Protein AF-A0A6L4B8S3-F1 (afdb_monomer)

Sequence (114 aa):
MDTPFNANAYLNDEELAAYLGCDNVLALRYKREDGALPAPDTVFEGRAYWSPDTAREQYALMRLFVTHAFGHPPMDPSDAPDPLRHSGVTLIRWNEGRQDPPAYDPSDRFRGWV

Solvent-accessible surface area (backbone atoms only — not comparable to full-atom values): 6902 Å² total; per-residue (Å²): 133,87,74,77,89,60,69,86,71,39,32,40,59,61,35,45,13,43,67,65,68,37,96,37,50,67,58,44,49,52,35,38,76,73,62,77,37,79,78,61,78,44,72,57,96,91,38,51,27,31,43,55,65,60,50,20,45,52,43,19,54,58,45,34,62,54,22,64,76,70,76,46,77,76,57,56,41,87,76,40,74,61,55,85,72,31,70,57,25,45,53,51,32,40,78,71,68,75,41,80,73,77,82,83,60,81,70,71,79,61,78,86,76,129

pLDDT: mean 81.64, std 14.91, range [38.06, 95.94]

Radius of gyration: 16.42 Å; Cα contacts (8 Å, |Δi|>4): 123; chains: 1; bounding box: 37×40×50 Å

Mean predicted aligned error: 8.64 Å

Structure (mmCIF, N/CA/C/O backbone):
data_AF-A0A6L4B8S3-F1
#
_entry.id   AF-A0A6L4B8S3-F1
#
loop_
_atom_site.group_PDB
_atom_site.id
_atom_site.type_symbol
_atom_site.label_atom_id
_atom_site.label_alt_id
_atom_site.label_comp_id
_atom_site.label_asym_id
_atom_site.label_entity_id
_atom_site.label_seq_id
_atom_site.pdbx_PDB_ins_code
_atom_site.Cartn_x
_atom_site.Cartn_y
_atom_site.Cartn_z
_atom_site.occupancy
_atom_site.B_iso_or_equiv
_atom_site.auth_seq_id
_atom_site.auth_comp_id
_atom_site.auth_asym_id
_atom_site.auth_atom_id
_atom_site.pdbx_PDB_model_num
ATOM 1 N N . MET A 1 1 ? -0.816 13.820 25.137 1.00 43.75 1 MET A N 1
ATOM 2 C CA . MET A 1 1 ? -2.140 13.636 24.511 1.00 43.75 1 MET A CA 1
ATOM 3 C C . MET A 1 1 ? -1.973 12.510 23.516 1.00 43.75 1 MET A C 1
ATOM 5 O O . MET A 1 1 ? -1.200 12.694 22.587 1.00 43.75 1 MET A O 1
ATOM 9 N N . ASP A 1 2 ? -2.597 11.358 23.755 1.00 66.25 2 ASP A N 1
ATOM 10 C CA . ASP A 1 2 ? -2.663 10.284 22.759 1.00 66.25 2 ASP A CA 1
ATOM 11 C C . ASP A 1 2 ? -3.720 10.668 21.729 1.00 66.25 2 ASP A C 1
ATOM 13 O O . ASP A 1 2 ? -4.913 10.709 22.035 1.00 66.25 2 ASP A O 1
ATOM 17 N N . THR A 1 3 ? -3.282 11.025 20.527 1.00 64.44 3 THR A N 1
ATOM 18 C CA . THR A 1 3 ? -4.201 11.196 19.404 1.00 64.44 3 THR A CA 1
ATOM 19 C C . THR A 1 3 ? -4.678 9.804 18.991 1.00 64.44 3 THR A C 1
ATOM 21 O O . THR A 1 3 ? -3.834 8.942 18.738 1.00 64.44 3 THR A O 1
ATOM 24 N N . PRO A 1 4 ? -5.997 9.546 18.923 1.00 82.50 4 PRO A N 1
ATOM 25 C CA . PRO A 1 4 ? -6.496 8.248 18.491 1.00 82.50 4 PRO A CA 1
ATOM 26 C C . PRO A 1 4 ? -6.025 7.946 17.066 1.00 82.50 4 PRO A C 1
ATOM 28 O O . PRO A 1 4 ? -5.912 8.847 16.230 1.00 82.50 4 PRO A O 1
ATOM 31 N N . PHE A 1 5 ? -5.754 6.669 16.791 1.00 85.88 5 PHE A N 1
ATOM 32 C CA . PHE A 1 5 ? -5.374 6.221 15.456 1.00 85.88 5 PHE A CA 1
ATOM 33 C C . PHE A 1 5 ? -6.454 6.606 14.436 1.00 85.88 5 PHE A C 1
ATOM 35 O O . PHE A 1 5 ? -7.631 6.293 14.610 1.00 85.88 5 PHE A O 1
ATOM 42 N N . ASN A 1 6 ? -6.047 7.282 13.362 1.00 87.31 6 ASN A N 1
ATOM 43 C CA . ASN A 1 6 ? -6.933 7.671 12.272 1.00 87.31 6 ASN A CA 1
ATOM 44 C C . ASN A 1 6 ? -6.703 6.756 11.067 1.00 87.31 6 ASN A C 1
ATOM 46 O O . ASN A 1 6 ? -5.820 7.019 10.250 1.00 87.31 6 ASN A O 1
ATOM 50 N N . ALA A 1 7 ? -7.536 5.724 10.917 1.00 87.62 7 ALA A N 1
ATOM 51 C CA . ALA A 1 7 ? -7.447 4.780 9.802 1.00 87.62 7 ALA A CA 1
ATOM 52 C C . ALA A 1 7 ? -7.504 5.459 8.419 1.00 87.62 7 ALA A C 1
ATOM 54 O O . ALA A 1 7 ? -6.931 4.950 7.462 1.00 87.62 7 ALA A O 1
ATOM 55 N N . ASN A 1 8 ? -8.149 6.625 8.284 1.00 88.50 8 ASN A N 1
ATOM 56 C CA . ASN A 1 8 ? -8.265 7.336 7.003 1.00 88.50 8 ASN A CA 1
ATOM 57 C C . ASN A 1 8 ? -6.961 8.008 6.548 1.00 88.50 8 ASN A C 1
ATOM 59 O O . ASN A 1 8 ? -6.838 8.363 5.373 1.00 88.50 8 ASN A O 1
ATOM 63 N N . ALA A 1 9 ? -5.984 8.151 7.446 1.00 90.38 9 ALA A N 1
ATOM 64 C CA . ALA A 1 9 ? -4.641 8.615 7.109 1.00 90.38 9 ALA A CA 1
ATOM 65 C C . ALA A 1 9 ? -3.732 7.491 6.569 1.00 90.38 9 ALA A C 1
ATOM 67 O O . ALA A 1 9 ? -2.628 7.778 6.117 1.00 90.38 9 ALA A O 1
ATOM 68 N N . TYR A 1 10 ? -4.196 6.237 6.590 1.00 94.19 10 TYR A N 1
ATOM 69 C CA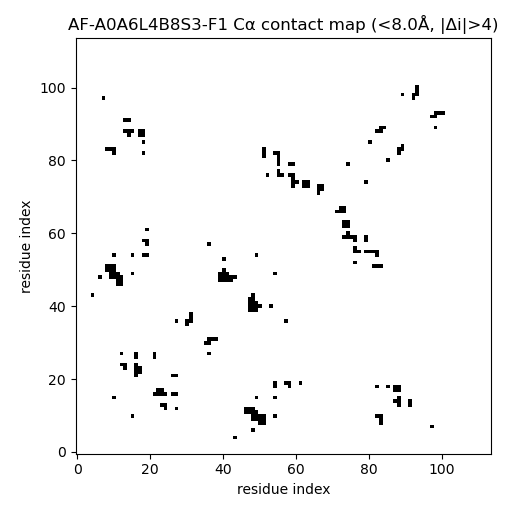 . TYR A 1 10 ? -3.436 5.048 6.199 1.00 94.19 10 TYR A CA 1
ATOM 70 C C . TYR A 1 10 ? -4.185 4.227 5.145 1.00 94.19 10 TYR A C 1
ATOM 72 O O . TYR A 1 10 ? -5.375 4.435 4.917 1.00 94.19 10 TYR A O 1
ATOM 80 N N . LEU A 1 11 ? -3.482 3.291 4.514 1.00 95.31 11 LEU A N 1
ATOM 81 C CA . LEU A 1 11 ? -4.014 2.350 3.537 1.00 95.31 11 LEU A CA 1
ATOM 82 C C . LEU A 1 11 ? -4.126 0.965 4.168 1.00 95.31 11 LEU A C 1
ATOM 84 O O . LEU A 1 11 ? -3.134 0.456 4.682 1.00 95.31 11 LEU A O 1
ATOM 88 N N . ASN A 1 12 ? -5.303 0.351 4.122 1.00 94.94 12 ASN A N 1
ATOM 89 C CA . ASN A 1 12 ? -5.488 -1.062 4.447 1.00 94.94 12 ASN A CA 1
ATOM 90 C C . ASN A 1 12 ? -5.024 -1.977 3.289 1.00 94.94 12 ASN A C 1
ATOM 92 O O . ASN A 1 12 ? -4.606 -1.495 2.235 1.00 94.94 12 ASN A O 1
ATOM 96 N N . ASP A 1 13 ? -5.104 -3.299 3.472 1.00 94.44 13 ASP A N 1
ATOM 97 C CA . ASP A 1 13 ? -4.701 -4.291 2.458 1.00 94.44 13 ASP A CA 1
ATOM 98 C C . ASP A 1 13 ? -5.370 -4.072 1.082 1.00 94.44 13 ASP A C 1
ATOM 100 O O . ASP A 1 13 ? -4.720 -4.191 0.044 1.00 94.44 13 ASP A O 1
ATOM 104 N N . GLU A 1 14 ? -6.670 -3.765 1.055 1.00 93.94 14 GLU A N 1
ATOM 105 C CA . GLU A 1 14 ? -7.430 -3.565 -0.187 1.00 93.94 14 GLU A CA 1
ATOM 106 C C . GLU A 1 14 ? -7.037 -2.255 -0.872 1.00 93.94 14 GLU A C 1
ATOM 108 O O . GLU A 1 14 ? -6.793 -2.225 -2.080 1.00 93.94 14 GLU A O 1
ATOM 113 N 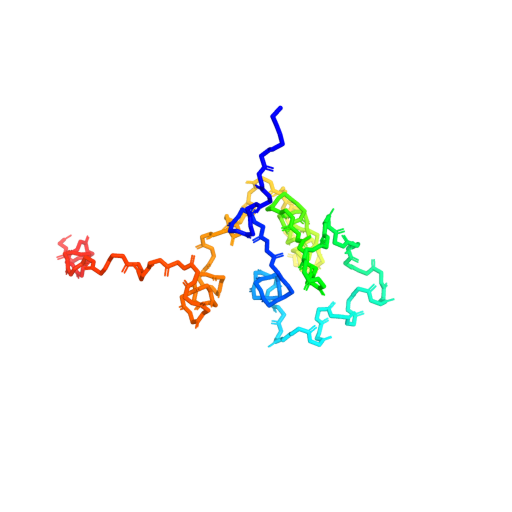N . GLU A 1 15 ? -6.921 -1.182 -0.091 1.00 95.12 15 GLU A N 1
ATOM 114 C CA . GLU A 1 15 ? -6.502 0.137 -0.558 1.00 95.12 15 GLU A CA 1
ATOM 115 C C . GLU A 1 15 ? -5.075 0.083 -1.126 1.00 95.12 15 GLU A C 1
ATOM 117 O O . GLU A 1 15 ? -4.819 0.601 -2.215 1.00 95.12 15 GLU A O 1
ATOM 122 N N . LEU A 1 16 ? -4.149 -0.595 -0.439 1.00 95.12 16 LEU A N 1
ATOM 123 C CA . LEU A 1 16 ? -2.776 -0.755 -0.910 1.00 95.12 16 LEU A CA 1
ATOM 124 C C . LEU A 1 16 ? -2.706 -1.625 -2.169 1.00 95.12 16 LEU A C 1
ATOM 126 O O . LEU A 1 16 ? -1.988 -1.276 -3.106 1.00 95.12 16 LEU A O 1
ATOM 130 N N . ALA A 1 17 ? -3.462 -2.727 -2.229 1.00 94.00 17 ALA A N 1
ATOM 131 C CA . ALA A 1 17 ? -3.530 -3.566 -3.424 1.00 94.00 17 ALA A CA 1
ATOM 132 C C . ALA A 1 17 ? -4.013 -2.760 -4.638 1.00 94.00 17 ALA A C 1
ATOM 134 O O . ALA A 1 17 ? -3.372 -2.800 -5.689 1.00 94.00 17 ALA A O 1
ATOM 135 N N . ALA A 1 18 ? -5.081 -1.975 -4.475 1.00 93.31 18 ALA A N 1
ATOM 136 C CA . ALA A 1 18 ? -5.606 -1.116 -5.531 1.00 93.31 18 ALA A CA 1
ATOM 137 C C . ALA A 1 18 ? -4.608 -0.027 -5.949 1.00 93.31 18 ALA A C 1
ATOM 139 O O . ALA A 1 18 ? -4.462 0.250 -7.138 1.00 93.31 18 ALA A O 1
ATOM 140 N N . TYR A 1 19 ? -3.907 0.581 -4.990 1.00 93.81 19 TYR A N 1
ATOM 141 C CA . TYR A 1 19 ? -2.893 1.599 -5.262 1.00 93.81 19 TYR A CA 1
ATOM 142 C C . TYR A 1 19 ? -1.681 1.039 -6.025 1.00 93.81 19 TYR A C 1
ATOM 144 O O . TYR A 1 19 ? -1.189 1.660 -6.964 1.00 93.81 19 TYR A O 1
ATOM 152 N N . LEU A 1 20 ? -1.228 -0.163 -5.668 1.00 91.44 20 LEU A N 1
ATOM 153 C CA . LEU A 1 20 ? -0.108 -0.840 -6.328 1.00 91.44 20 LEU A CA 1
ATOM 154 C C . LEU A 1 20 ? -0.507 -1.557 -7.630 1.00 91.44 20 LEU A C 1
ATOM 156 O O . LEU A 1 20 ? 0.333 -2.218 -8.241 1.00 91.44 20 LEU A O 1
ATOM 160 N N . GLY A 1 21 ? -1.774 -1.470 -8.050 1.00 88.62 21 GLY A N 1
ATOM 161 C CA . GLY A 1 21 ? -2.278 -2.146 -9.248 1.00 88.62 21 GLY A CA 1
ATOM 162 C C . GLY A 1 21 ? -2.244 -3.674 -9.145 1.00 88.62 21 GLY A C 1
ATOM 163 O O . GLY A 1 21 ? -2.040 -4.356 -10.144 1.00 88.62 21 GLY A O 1
ATOM 164 N N . CYS A 1 22 ? -2.383 -4.222 -7.937 1.00 88.88 22 CYS A N 1
ATOM 165 C CA . CYS A 1 22 ? -2.557 -5.656 -7.735 1.00 88.88 22 CYS A CA 1
ATOM 166 C C . CYS A 1 22 ? -4.011 -6.044 -8.030 1.00 88.88 22 CYS A C 1
ATOM 168 O O . CYS A 1 22 ? -4.931 -5.349 -7.606 1.00 88.88 22 CYS A O 1
ATOM 170 N N . ASP A 1 23 ? -4.220 -7.190 -8.683 1.00 85.50 23 ASP A N 1
ATOM 171 C CA . ASP A 1 23 ? -5.564 -7.652 -9.066 1.00 85.50 23 ASP A CA 1
ATOM 172 C C . ASP A 1 23 ? -6.495 -7.863 -7.861 1.00 85.50 23 ASP A C 1
ATOM 174 O O . ASP A 1 23 ? -7.714 -7.763 -7.977 1.00 85.50 23 ASP A O 1
ATOM 178 N N . ASN A 1 24 ? -5.924 -8.208 -6.704 1.00 88.00 24 ASN A N 1
ATOM 179 C CA . ASN A 1 24 ? -6.634 -8.420 -5.447 1.00 88.00 24 ASN A CA 1
ATOM 180 C C . ASN A 1 24 ? -5.656 -8.485 -4.256 1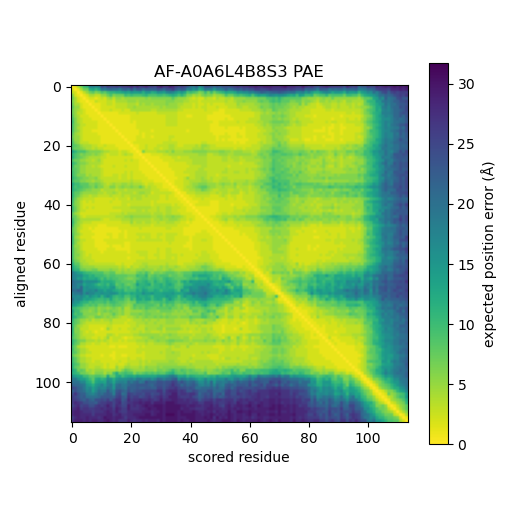.00 88.00 24 ASN A C 1
ATOM 182 O O . ASN A 1 24 ? -4.432 -8.511 -4.414 1.00 88.00 24 ASN A O 1
ATOM 186 N N . VAL A 1 25 ? -6.212 -8.580 -3.044 1.00 90.06 25 VAL A N 1
ATOM 187 C CA . VAL A 1 25 ? -5.452 -8.722 -1.788 1.00 90.06 25 VAL A CA 1
ATOM 188 C C . VAL A 1 25 ? -4.627 -10.011 -1.737 1.00 90.06 25 VAL A C 1
ATOM 190 O O . VAL A 1 25 ? -3.577 -10.042 -1.099 1.00 90.06 25 VAL A O 1
ATOM 193 N N . LEU A 1 26 ? -5.052 -11.085 -2.411 1.00 90.19 26 LEU A N 1
ATOM 194 C CA . LEU A 1 26 ? -4.290 -12.337 -2.431 1.00 90.19 26 LEU A CA 1
ATOM 195 C C . LEU A 1 26 ? -2.950 -12.151 -3.158 1.00 90.19 26 LEU A C 1
ATOM 197 O O . LEU A 1 26 ? -1.918 -12.592 -2.659 1.00 90.19 26 LEU A O 1
ATOM 201 N N . ALA A 1 27 ? -2.944 -11.431 -4.282 1.00 88.00 27 ALA A N 1
ATOM 202 C CA . ALA A 1 27 ? -1.716 -11.071 -4.989 1.00 88.00 27 ALA A CA 1
ATOM 203 C C . ALA A 1 27 ? -0.786 -10.201 -4.123 1.00 88.00 27 ALA A C 1
ATOM 205 O O . ALA A 1 27 ? 0.430 -10.398 -4.129 1.00 88.00 27 ALA A O 1
ATOM 206 N N . LEU A 1 28 ? -1.349 -9.282 -3.330 1.00 90.00 28 LEU A N 1
ATOM 207 C CA . LEU A 1 28 ? -0.586 -8.483 -2.367 1.00 90.00 28 LEU A CA 1
ATOM 208 C C . LEU A 1 28 ? 0.039 -9.358 -1.263 1.00 90.00 28 LEU A C 1
ATOM 210 O O . LEU A 1 28 ? 1.206 -9.173 -0.917 1.00 90.00 28 LEU A O 1
ATOM 214 N N . ARG A 1 29 ? -0.701 -10.347 -0.742 1.00 89.06 29 ARG A N 1
ATOM 215 C CA . ARG A 1 29 ? -0.193 -11.296 0.264 1.00 89.06 29 ARG A CA 1
ATOM 216 C C . ARG A 1 29 ? 0.968 -12.130 -0.261 1.00 89.06 29 ARG A C 1
ATOM 218 O O . ARG A 1 29 ? 1.976 -12.221 0.429 1.00 89.06 29 ARG A O 1
ATOM 225 N N . TYR A 1 30 ? 0.873 -12.654 -1.483 1.00 88.19 30 TYR A N 1
ATOM 226 C CA . TYR A 1 30 ? 1.984 -13.390 -2.094 1.00 88.19 30 TYR A CA 1
ATOM 227 C C . TYR A 1 30 ? 3.246 -12.535 -2.227 1.00 88.19 30 TYR A C 1
ATOM 229 O O . TYR A 1 30 ? 4.330 -12.995 -1.884 1.00 88.19 30 TYR A O 1
ATOM 237 N N . LYS A 1 31 ? 3.119 -11.266 -2.639 1.00 86.62 31 LYS A N 1
ATOM 238 C CA . LYS A 1 31 ? 4.263 -10.338 -2.676 1.00 86.62 31 LYS A CA 1
ATOM 239 C C . LYS A 1 31 ? 4.888 -10.126 -1.297 1.00 86.62 31 LYS A C 1
ATOM 241 O O . LYS A 1 31 ? 6.101 -10.000 -1.191 1.00 86.62 31 LYS A O 1
ATOM 246 N N . ARG A 1 32 ? 4.079 -10.093 -0.237 1.00 88.38 32 ARG A N 1
ATOM 247 C CA . ARG A 1 32 ? 4.577 -9.983 1.140 1.00 88.38 32 ARG A CA 1
ATOM 248 C C . ARG A 1 32 ? 5.298 -11.252 1.597 1.00 88.38 32 ARG A C 1
ATOM 250 O O . ARG A 1 32 ? 6.335 -11.147 2.243 1.00 88.38 32 ARG A O 1
ATOM 257 N N . GLU A 1 33 ? 4.774 -12.430 1.266 1.00 88.12 33 GLU A N 1
ATOM 258 C CA . GLU A 1 33 ? 5.407 -13.721 1.580 1.00 88.12 33 GLU A CA 1
ATOM 259 C C . GLU A 1 33 ? 6.742 -13.908 0.847 1.00 88.12 33 GLU A C 1
ATOM 261 O O . GLU A 1 33 ? 7.689 -14.430 1.429 1.00 88.12 33 GLU A O 1
ATOM 266 N N . ASP A 1 34 ? 6.838 -13.413 -0.388 1.00 86.44 34 ASP A N 1
ATOM 267 C CA . ASP A 1 34 ? 8.067 -13.397 -1.193 1.00 86.44 34 ASP A CA 1
ATOM 268 C C . ASP A 1 34 ? 9.060 -12.292 -0.761 1.00 86.44 34 ASP A C 1
ATOM 270 O O . ASP A 1 34 ? 10.157 -12.172 -1.298 1.00 86.44 34 ASP A O 1
ATOM 274 N N . GLY A 1 35 ? 8.691 -11.458 0.220 1.00 84.44 35 GLY A N 1
ATOM 275 C CA . GLY A 1 35 ? 9.522 -10.359 0.725 1.00 84.44 35 GLY A CA 1
ATOM 276 C C . GLY A 1 35 ? 9.580 -9.124 -0.182 1.00 84.44 35 GLY A C 1
ATOM 277 O O . GLY A 1 35 ? 10.321 -8.188 0.107 1.00 84.44 35 GLY A O 1
ATOM 278 N N . ALA A 1 36 ? 8.781 -9.089 -1.250 1.00 84.06 36 ALA A N 1
ATOM 279 C CA . ALA A 1 36 ? 8.679 -7.963 -2.176 1.00 84.06 36 ALA A CA 1
ATOM 280 C C . ALA A 1 36 ? 7.839 -6.791 -1.631 1.00 84.06 36 ALA A C 1
ATOM 282 O O . ALA A 1 36 ? 7.850 -5.714 -2.220 1.00 84.06 36 ALA A O 1
ATOM 283 N N . LEU A 1 37 ? 7.102 -6.993 -0.533 1.00 88.19 37 LEU A N 1
ATOM 284 C CA . LEU A 1 37 ? 6.345 -5.955 0.169 1.00 88.19 37 LEU A CA 1
ATOM 285 C C . LEU A 1 37 ? 6.790 -5.887 1.641 1.00 88.19 37 LEU A C 1
ATOM 287 O O . LEU A 1 37 ? 6.888 -6.937 2.284 1.00 88.19 37 LEU A O 1
ATOM 291 N N . PRO A 1 38 ? 7.017 -4.689 2.212 1.00 90.00 38 PRO A N 1
ATOM 292 C CA . PRO A 1 38 ? 7.377 -4.541 3.614 1.00 90.00 38 PRO A CA 1
ATOM 293 C C . PRO A 1 38 ? 6.235 -4.970 4.541 1.00 90.00 38 PRO A C 1
ATOM 295 O O . PRO A 1 38 ? 5.058 -5.032 4.164 1.00 90.00 38 PRO A O 1
ATOM 298 N N . ALA A 1 39 ? 6.590 -5.225 5.800 1.00 91.50 39 ALA A N 1
ATOM 299 C CA . ALA A 1 39 ? 5.610 -5.361 6.869 1.00 91.50 39 ALA A CA 1
ATOM 300 C C . ALA A 1 39 ? 4.727 -4.095 6.968 1.00 91.50 39 ALA A C 1
ATOM 302 O O . ALA A 1 39 ? 5.175 -3.013 6.589 1.00 91.50 39 ALA A O 1
ATOM 303 N N . PRO A 1 40 ? 3.481 -4.215 7.460 1.00 94.25 40 PRO A N 1
ATOM 304 C CA . PRO A 1 40 ? 2.642 -3.049 7.710 1.00 94.25 40 PRO A CA 1
ATOM 305 C C . PRO A 1 40 ? 3.256 -2.140 8.770 1.00 94.25 40 PRO A C 1
ATOM 307 O O . PRO A 1 40 ? 3.839 -2.623 9.742 1.00 94.25 40 PRO A O 1
ATOM 310 N N . ASP A 1 41 ? 3.061 -0.834 8.603 1.00 94.19 41 ASP A N 1
ATOM 311 C CA . ASP A 1 41 ? 3.531 0.182 9.549 1.00 94.19 41 ASP A CA 1
ATOM 312 C C . ASP A 1 41 ? 2.802 0.077 10.891 1.00 94.19 41 ASP A C 1
ATOM 314 O O . ASP A 1 41 ? 3.365 0.357 11.948 1.00 94.19 41 ASP A O 1
ATOM 318 N N . THR A 1 42 ? 1.532 -0.335 10.861 1.00 94.12 42 THR A N 1
ATOM 319 C CA . THR A 1 42 ? 0.749 -0.578 12.071 1.00 94.12 42 THR A CA 1
ATOM 320 C C . THR A 1 42 ? -0.356 -1.605 11.844 1.00 94.12 42 THR A C 1
ATOM 322 O O . THR A 1 42 ? -0.750 -1.907 10.715 1.00 94.12 42 THR A O 1
ATOM 325 N N . VAL A 1 43 ? -0.865 -2.156 12.943 1.00 93.81 43 VAL A N 1
ATOM 326 C CA . VAL A 1 43 ? -2.024 -3.046 12.963 1.00 93.81 43 VAL A CA 1
ATOM 327 C C . VAL A 1 43 ? -3.045 -2.471 13.934 1.00 93.81 43 VAL A C 1
ATOM 329 O O . VAL A 1 43 ? -2.745 -2.271 15.110 1.00 93.81 43 VAL A O 1
ATOM 332 N N . PHE A 1 44 ? -4.260 -2.229 13.451 1.00 91.44 44 PHE A N 1
ATOM 333 C CA . PHE A 1 44 ? -5.358 -1.682 14.245 1.00 91.44 44 PHE A CA 1
ATOM 334 C C . PHE A 1 44 ? -6.613 -2.532 14.039 1.00 91.44 44 PHE A C 1
ATOM 336 O O . PHE A 1 44 ? -6.975 -2.838 12.905 1.00 91.44 44 PHE A O 1
ATOM 343 N N . GLU A 1 45 ? -7.235 -2.974 15.137 1.00 90.31 45 GLU A N 1
ATOM 344 C CA . GLU A 1 45 ? -8.407 -3.874 15.124 1.00 90.31 45 GLU A CA 1
ATOM 345 C C . GLU A 1 45 ? -8.206 -5.144 14.269 1.00 90.31 45 GLU A C 1
ATOM 347 O O . GLU A 1 45 ? -9.114 -5.636 13.602 1.00 90.31 45 GLU A O 1
ATOM 352 N N . GLY A 1 46 ? -6.980 -5.680 14.264 1.00 89.06 46 GLY A N 1
ATOM 353 C CA . GLY A 1 46 ? -6.626 -6.875 13.493 1.00 89.06 46 GLY A CA 1
ATOM 354 C C . GLY A 1 46 ? -6.468 -6.645 11.985 1.00 89.06 46 GLY A C 1
ATOM 355 O O . GLY A 1 46 ? -6.237 -7.610 11.258 1.00 89.06 46 GLY A O 1
ATOM 356 N N . ARG A 1 47 ? -6.552 -5.396 11.508 1.00 91.25 47 ARG A N 1
ATOM 357 C CA . ARG A 1 47 ? -6.283 -5.015 10.115 1.00 91.25 47 ARG A CA 1
ATOM 358 C C . ARG A 1 47 ? -4.901 -4.380 9.986 1.00 91.25 47 ARG A C 1
ATOM 360 O O . ARG A 1 47 ? -4.488 -3.603 10.846 1.00 91.25 47 ARG A O 1
ATOM 367 N N . ALA A 1 48 ? -4.194 -4.729 8.917 1.00 93.62 48 ALA A N 1
ATOM 368 C CA . ALA A 1 48 ? -2.891 -4.172 8.577 1.00 93.62 48 ALA A CA 1
ATOM 369 C C . ALA A 1 48 ? -3.044 -2.817 7.874 1.00 93.62 48 ALA A C 1
ATOM 371 O O . ALA A 1 48 ? -3.947 -2.653 7.053 1.00 93.62 48 ALA A O 1
ATOM 372 N N . TYR A 1 49 ? -2.166 -1.868 8.202 1.00 94.94 49 TYR A N 1
ATOM 373 C CA . TYR A 1 49 ? -2.173 -0.521 7.642 1.00 94.94 49 TYR A CA 1
ATOM 374 C C . TYR A 1 49 ? -0.769 -0.069 7.235 1.00 94.94 49 TYR A C 1
ATOM 376 O O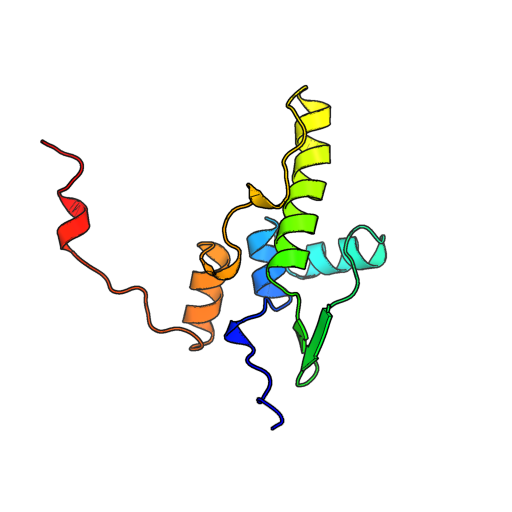 . TYR A 1 49 ? 0.195 -0.257 7.981 1.00 94.94 49 TYR A O 1
ATOM 384 N N . TRP A 1 50 ? -0.686 0.589 6.080 1.00 95.94 50 TRP A N 1
ATOM 385 C CA . TRP A 1 50 ? 0.517 1.219 5.545 1.00 95.94 50 TRP A CA 1
ATOM 386 C C . TRP A 1 50 ? 0.330 2.725 5.431 1.00 95.94 50 TRP A C 1
ATOM 388 O O . TRP A 1 50 ? -0.748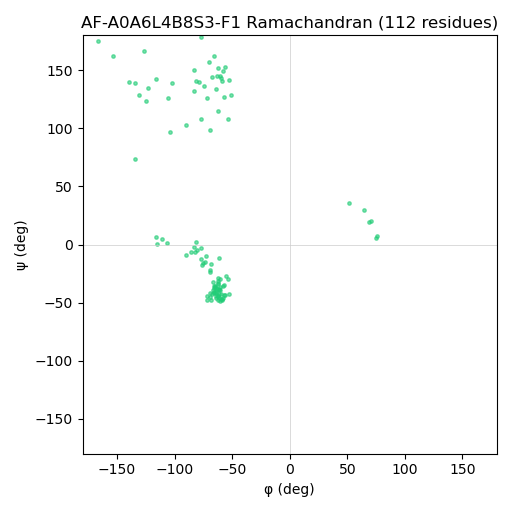 3.223 5.100 1.00 95.94 50 TRP A O 1
ATOM 398 N N . SER A 1 51 ? 1.387 3.464 5.724 1.00 95.62 51 SER A N 1
ATOM 399 C CA . SER A 1 51 ? 1.433 4.904 5.560 1.00 95.62 51 SER A CA 1
ATOM 400 C C . SER A 1 51 ? 1.462 5.274 4.070 1.00 95.62 51 SER A C 1
ATOM 402 O O . SER A 1 51 ? 1.883 4.469 3.229 1.00 95.62 51 SER A O 1
ATOM 404 N N . PRO A 1 52 ? 1.048 6.501 3.711 1.00 94.50 52 PRO A N 1
ATOM 405 C CA . PRO A 1 52 ? 1.185 6.993 2.346 1.00 94.50 52 PRO A CA 1
ATOM 406 C C . PRO A 1 52 ? 2.635 6.974 1.851 1.00 94.50 52 PRO A C 1
ATOM 408 O O . PRO A 1 52 ? 2.867 6.696 0.679 1.00 94.50 52 PRO A O 1
ATOM 411 N N . ASP A 1 53 ? 3.605 7.233 2.727 1.00 94.06 53 ASP A N 1
ATOM 412 C CA . ASP A 1 53 ? 5.021 7.256 2.357 1.00 94.06 53 ASP A CA 1
ATOM 413 C C . ASP A 1 53 ? 5.514 5.849 2.012 1.00 94.06 53 ASP A C 1
ATOM 415 O O . ASP A 1 53 ? 6.033 5.639 0.916 1.00 94.06 53 ASP A O 1
ATOM 419 N N . THR A 1 54 ? 5.205 4.858 2.855 1.00 94.00 54 THR A N 1
ATOM 420 C CA . THR A 1 54 ? 5.494 3.447 2.564 1.00 94.00 54 THR A CA 1
ATOM 421 C C . THR A 1 54 ? 4.839 3.013 1.253 1.00 94.00 54 THR A C 1
ATOM 423 O O . THR A 1 54 ? 5.474 2.370 0.419 1.00 94.00 54 THR A O 1
ATOM 426 N N . ALA A 1 55 ? 3.583 3.401 1.010 1.00 93.81 55 ALA A N 1
ATOM 427 C CA . ALA A 1 55 ? 2.899 3.086 -0.241 1.00 93.81 55 ALA A CA 1
ATOM 428 C C . ALA A 1 55 ? 3.619 3.695 -1.461 1.00 93.81 55 ALA A C 1
ATOM 430 O O . ALA A 1 55 ? 3.835 2.995 -2.454 1.00 93.81 55 ALA A O 1
ATOM 431 N N . ARG A 1 56 ? 4.027 4.971 -1.397 1.00 94.50 56 ARG A N 1
ATOM 432 C CA . ARG A 1 56 ? 4.766 5.649 -2.479 1.00 94.50 56 ARG A CA 1
ATOM 433 C C . ARG A 1 56 ? 6.109 4.992 -2.768 1.00 94.50 56 ARG A C 1
ATOM 435 O O . ARG A 1 56 ? 6.431 4.784 -3.936 1.00 94.50 56 ARG A O 1
ATOM 442 N N . GLU A 1 57 ? 6.851 4.608 -1.733 1.00 92.31 57 GLU A N 1
ATOM 443 C CA . GLU A 1 57 ? 8.102 3.862 -1.890 1.00 92.31 57 GLU A CA 1
ATOM 444 C C . GLU A 1 57 ? 7.873 2.544 -2.636 1.00 92.31 57 GLU A C 1
ATOM 446 O O . GLU A 1 57 ? 8.560 2.261 -3.618 1.00 92.31 57 GLU A O 1
ATOM 451 N N . GLN A 1 58 ? 6.857 1.769 -2.244 1.00 91.88 58 GLN A N 1
ATOM 452 C CA . GLN A 1 58 ? 6.534 0.507 -2.919 1.00 91.88 58 GLN A CA 1
ATOM 453 C C . GLN A 1 58 ? 6.076 0.708 -4.366 1.00 91.88 58 GLN A C 1
ATOM 455 O O . GLN A 1 58 ? 6.438 -0.072 -5.249 1.00 91.88 58 GLN A O 1
ATOM 460 N N . TYR A 1 59 ? 5.325 1.775 -4.641 1.00 90.81 59 TYR A N 1
ATOM 461 C CA . TYR A 1 59 ? 4.915 2.123 -5.999 1.00 90.81 59 TYR A CA 1
ATOM 462 C C . TYR A 1 59 ? 6.115 2.466 -6.885 1.00 90.81 59 TYR A C 1
ATOM 464 O O . TYR A 1 59 ? 6.226 1.952 -8.002 1.00 90.81 59 TYR A O 1
ATOM 472 N N . ALA A 1 60 ? 7.039 3.288 -6.380 1.00 88.62 60 ALA A N 1
ATOM 473 C CA . ALA A 1 60 ? 8.272 3.621 -7.081 1.00 88.62 60 ALA A CA 1
ATOM 474 C C . ALA A 1 60 ? 9.104 2.361 -7.354 1.00 88.62 60 ALA A C 1
ATOM 476 O O . ALA A 1 60 ? 9.485 2.132 -8.500 1.00 88.62 60 ALA A O 1
ATOM 477 N N . LEU A 1 61 ? 9.292 1.488 -6.356 1.00 85.88 61 LEU A N 1
ATOM 478 C CA . LEU A 1 61 ? 10.003 0.213 -6.512 1.00 85.88 61 LEU A CA 1
ATOM 479 C C . LEU A 1 61 ? 9.362 -0.688 -7.577 1.00 85.88 61 LEU A C 1
ATOM 481 O O . LEU A 1 61 ? 10.059 -1.209 -8.445 1.00 85.88 61 LEU A O 1
ATOM 485 N N . MET A 1 62 ? 8.035 -0.839 -7.576 1.00 81.75 62 MET A N 1
ATOM 486 C CA . MET A 1 62 ? 7.341 -1.609 -8.615 1.00 81.75 62 MET A CA 1
ATOM 487 C C . MET A 1 62 ? 7.511 -0.987 -10.005 1.00 81.75 62 MET A C 1
ATOM 489 O O . MET A 1 62 ? 7.702 -1.705 -10.990 1.00 81.75 62 MET A O 1
ATOM 493 N N . ARG A 1 63 ? 7.492 0.346 -10.097 1.00 80.94 63 ARG A N 1
ATOM 494 C CA . ARG A 1 63 ? 7.774 1.061 -11.344 1.00 80.94 63 ARG A CA 1
ATOM 495 C C . ARG A 1 63 ? 9.213 0.869 -11.804 1.00 80.94 63 ARG A C 1
ATOM 497 O O . ARG A 1 63 ? 9.380 0.732 -13.007 1.00 80.94 63 ARG A O 1
ATOM 504 N N . LEU A 1 64 ? 10.205 0.783 -10.911 1.00 76.94 64 LEU A N 1
ATOM 505 C CA . LEU A 1 64 ? 11.608 0.519 -11.273 1.00 76.94 64 LEU A CA 1
ATOM 506 C C . LEU A 1 64 ? 11.775 -0.769 -12.076 1.00 76.94 64 LEU A C 1
ATOM 508 O O . LEU A 1 64 ? 12.483 -0.781 -13.080 1.00 76.94 64 LEU A O 1
ATOM 512 N N . PHE A 1 65 ? 11.101 -1.844 -11.665 1.00 67.56 65 PHE A N 1
ATOM 513 C CA . PHE A 1 65 ? 11.151 -3.112 -12.396 1.00 67.56 65 PHE A CA 1
ATOM 514 C C . PHE A 1 65 ? 10.613 -2.971 -13.822 1.00 67.56 65 PHE A C 1
ATOM 516 O O . PHE A 1 65 ? 11.187 -3.518 -14.763 1.00 67.56 65 PHE A O 1
ATOM 523 N N . VAL A 1 66 ? 9.545 -2.192 -13.995 1.00 68.62 66 VAL A N 1
ATOM 524 C CA . VAL A 1 66 ? 8.974 -1.906 -15.313 1.00 68.62 66 VAL A CA 1
ATOM 525 C C . VAL A 1 66 ? 9.889 -0.968 -16.104 1.00 68.62 66 VAL A C 1
ATOM 527 O O . VAL A 1 66 ? 10.203 -1.248 -17.255 1.00 68.62 66 VAL A O 1
ATOM 530 N N . THR A 1 67 ? 10.361 0.132 -15.519 1.00 69.75 67 THR A N 1
ATOM 531 C CA . THR A 1 67 ? 11.173 1.129 -16.226 1.00 69.75 67 THR A CA 1
ATOM 532 C C . THR A 1 67 ? 12.525 0.575 -16.653 1.00 69.75 67 THR A C 1
ATOM 534 O O . THR A 1 67 ? 12.941 0.847 -17.777 1.00 69.75 67 THR A O 1
ATOM 537 N N . HIS A 1 68 ? 13.164 -0.273 -15.838 1.00 65.81 68 HIS A N 1
ATOM 538 C CA . HIS A 1 68 ? 14.409 -0.951 -16.202 1.00 65.81 68 HIS A CA 1
ATOM 539 C C . HIS A 1 68 ? 14.228 -1.884 -17.411 1.00 65.81 68 HIS A C 1
ATOM 541 O O . HIS A 1 68 ? 15.127 -1.995 -18.241 1.00 65.81 68 HIS A O 1
ATOM 547 N N . ALA A 1 69 ? 13.055 -2.510 -17.566 1.00 68.38 69 ALA A N 1
ATOM 548 C CA . ALA A 1 69 ? 12.746 -3.331 -18.738 1.00 68.38 69 ALA A CA 1
ATOM 549 C C . ALA A 1 69 ? 12.590 -2.510 -20.036 1.00 68.38 69 ALA A C 1
ATOM 551 O O . ALA A 1 69 ? 12.796 -3.045 -21.123 1.00 68.38 69 ALA A O 1
ATOM 552 N N . PHE A 1 70 ? 12.264 -1.215 -19.932 1.00 71.88 70 PHE A N 1
ATOM 553 C CA . PHE A 1 70 ? 11.993 -0.325 -21.071 1.00 71.88 70 PHE A CA 1
ATOM 554 C C . PHE A 1 70 ? 12.996 0.839 -21.220 1.00 71.88 70 PHE A C 1
ATOM 556 O O . PHE A 1 70 ? 12.807 1.702 -22.073 1.00 71.88 70 PHE A O 1
ATOM 563 N N . GLY A 1 71 ? 14.068 0.879 -20.419 1.00 72.88 71 GLY A N 1
ATOM 564 C CA . GLY A 1 71 ? 15.097 1.928 -20.472 1.00 72.88 71 GLY A CA 1
ATOM 565 C C . GLY A 1 71 ? 14.644 3.305 -19.966 1.00 72.88 71 GLY A C 1
ATOM 566 O O . GLY A 1 71 ? 15.258 4.317 -20.304 1.00 72.88 71 GLY A O 1
ATOM 567 N N . HIS A 1 72 ? 13.572 3.366 -19.176 1.00 73.31 72 HIS A N 1
ATOM 568 C CA . HIS A 1 72 ? 13.104 4.607 -18.560 1.00 73.31 72 HIS A CA 1
ATOM 569 C C . HIS A 1 72 ? 13.874 4.912 -17.264 1.00 73.31 72 HIS A C 1
ATOM 571 O O . HIS A 1 72 ? 14.306 3.981 -16.576 1.00 73.31 72 HIS A O 1
ATOM 577 N N . PRO A 1 73 ? 14.037 6.200 -16.901 1.00 72.44 73 PRO A N 1
ATOM 578 C CA . PRO A 1 73 ? 14.683 6.564 -15.651 1.00 72.44 73 PRO A CA 1
ATOM 579 C C . PRO A 1 73 ? 13.895 6.035 -14.442 1.00 72.44 73 PRO A C 1
ATOM 581 O O . PRO A 1 73 ? 12.674 5.848 -14.523 1.00 72.44 73 PRO A O 1
ATOM 584 N N . PRO A 1 74 ? 14.589 5.776 -13.322 1.00 74.88 74 PRO A N 1
ATOM 585 C CA . PRO A 1 74 ? 13.948 5.400 -12.076 1.00 74.88 74 PRO A CA 1
ATOM 586 C C . PRO A 1 74 ? 12.967 6.483 -11.608 1.00 74.88 74 PRO A C 1
ATOM 588 O O . PRO A 1 74 ? 13.250 7.670 -11.745 1.00 74.88 74 PRO A O 1
ATOM 591 N N . MET A 1 75 ? 11.817 6.069 -11.072 1.00 81.81 75 MET A N 1
ATOM 592 C CA . MET A 1 75 ? 10.838 6.989 -10.486 1.00 81.81 75 MET A CA 1
ATOM 593 C C . MET A 1 75 ? 11.239 7.317 -9.048 1.00 81.81 75 MET A C 1
ATOM 595 O O . MET A 1 75 ? 11.515 6.403 -8.271 1.00 81.81 75 MET A O 1
ATOM 599 N N . ASP A 1 76 ? 11.239 8.601 -8.697 1.00 83.06 76 ASP A N 1
ATOM 600 C CA . ASP A 1 76 ? 11.369 9.041 -7.311 1.00 83.06 76 ASP A CA 1
ATOM 601 C C . ASP A 1 76 ? 10.041 8.784 -6.563 1.00 83.06 76 ASP A C 1
ATOM 603 O O . ASP A 1 76 ? 8.972 9.063 -7.117 1.00 83.06 76 ASP A O 1
ATOM 607 N N . PRO A 1 77 ? 10.049 8.257 -5.324 1.00 82.50 77 PRO A N 1
ATOM 608 C CA . PRO A 1 77 ? 8.835 8.102 -4.518 1.00 82.50 77 PRO A CA 1
ATOM 609 C C . PRO A 1 77 ? 8.015 9.390 -4.356 1.00 82.50 77 PRO A C 1
ATOM 611 O O . PRO A 1 77 ? 6.794 9.323 -4.232 1.00 82.50 77 PRO A O 1
ATOM 614 N N . SER A 1 78 ? 8.652 10.563 -4.378 1.00 84.56 78 SER A N 1
ATOM 615 C CA . SER A 1 78 ? 7.966 11.859 -4.302 1.00 84.56 78 SER A CA 1
ATOM 616 C C . SER A 1 78 ? 7.150 12.200 -5.556 1.00 84.56 78 SER A C 1
ATOM 618 O O . SER A 1 78 ? 6.183 12.955 -5.456 1.00 84.56 78 SER A O 1
ATOM 620 N N . ASP A 1 79 ? 7.471 11.587 -6.700 1.00 85.75 79 ASP A N 1
ATOM 621 C CA . ASP A 1 79 ? 6.713 11.704 -7.953 1.00 85.75 79 ASP A CA 1
ATOM 622 C C . ASP A 1 79 ? 5.550 10.697 -8.039 1.00 85.75 79 ASP A C 1
ATOM 624 O O . ASP A 1 79 ? 4.755 10.726 -8.986 1.00 85.75 79 ASP A O 1
ATOM 628 N N . ALA A 1 80 ? 5.442 9.773 -7.077 1.00 87.50 80 ALA A N 1
ATOM 629 C CA . ALA A 1 80 ? 4.363 8.798 -7.048 1.00 87.50 80 ALA A CA 1
ATOM 630 C C . ALA A 1 80 ? 3.007 9.484 -6.765 1.00 87.50 80 ALA A C 1
ATOM 632 O O . ALA A 1 80 ? 2.935 10.440 -5.984 1.00 87.50 80 ALA A O 1
ATOM 633 N N . PRO A 1 81 ? 1.909 9.004 -7.380 1.00 89.38 81 PRO A N 1
ATOM 634 C CA . PRO A 1 81 ? 0.585 9.581 -7.175 1.00 89.38 81 PRO A CA 1
ATOM 635 C C . PRO A 1 81 ? 0.186 9.554 -5.696 1.00 89.38 81 PRO A C 1
ATOM 637 O O . PRO A 1 81 ? 0.566 8.656 -4.955 1.00 89.38 81 PRO A O 1
ATOM 640 N N . ASP A 1 82 ? -0.610 10.528 -5.249 1.00 91.38 82 ASP A N 1
ATOM 641 C CA . ASP A 1 82 ? -1.070 10.561 -3.858 1.00 91.38 82 ASP A CA 1
ATOM 642 C C . ASP A 1 82 ? -1.936 9.322 -3.536 1.00 91.38 82 ASP A C 1
ATOM 644 O O . ASP A 1 82 ? -3.042 9.202 -4.082 1.00 91.38 82 ASP A O 1
ATOM 648 N N . PRO A 1 83 ? -1.493 8.417 -2.637 1.00 90.50 83 PRO A N 1
ATOM 649 C CA . PRO A 1 83 ? -2.194 7.164 -2.381 1.00 90.50 83 PRO A CA 1
ATOM 650 C C . PRO A 1 83 ? -3.605 7.369 -1.826 1.00 90.50 83 PRO A C 1
ATOM 652 O O . PRO A 1 83 ? -4.521 6.625 -2.165 1.00 90.50 83 PRO A O 1
ATOM 655 N N . LEU A 1 84 ? -3.816 8.418 -1.023 1.00 89.88 84 LEU A N 1
ATOM 656 C CA . LEU A 1 84 ? -5.113 8.700 -0.395 1.00 89.88 84 LEU A CA 1
ATOM 657 C C . LEU A 1 84 ? -6.141 9.291 -1.371 1.00 89.88 84 LEU A C 1
ATOM 659 O O . LEU A 1 84 ? -7.335 9.318 -1.071 1.00 89.88 84 LEU A O 1
ATOM 663 N N . ARG A 1 85 ? -5.682 9.774 -2.530 1.00 87.12 85 ARG A N 1
ATOM 664 C CA . ARG A 1 85 ? -6.515 10.335 -3.605 1.00 87.12 85 ARG A CA 1
ATOM 665 C C . ARG A 1 85 ? -6.545 9.450 -4.848 1.00 87.12 85 ARG A C 1
ATOM 667 O O . ARG A 1 85 ? -7.146 9.829 -5.851 1.00 87.12 85 ARG A O 1
ATOM 674 N N . HIS A 1 86 ? -5.920 8.277 -4.790 1.00 90.19 86 HIS A N 1
ATOM 675 C CA . HIS A 1 86 ? -5.942 7.318 -5.881 1.00 90.19 86 HIS A CA 1
ATOM 676 C C . HIS A 1 86 ? -7.369 6.808 -6.115 1.00 90.19 86 HIS A C 1
ATOM 678 O O . HIS A 1 86 ? -8.060 6.433 -5.169 1.00 90.19 86 HIS A O 1
ATOM 684 N N . SER A 1 87 ? -7.813 6.762 -7.373 1.00 85.62 87 SER A N 1
ATOM 685 C CA . SER A 1 87 ? -9.209 6.460 -7.729 1.00 85.62 87 SER A CA 1
ATOM 686 C C . SER A 1 87 ? -9.697 5.100 -7.217 1.00 85.62 87 SER A C 1
ATOM 688 O O . SER A 1 87 ? -10.846 4.971 -6.803 1.00 85.62 87 SER A O 1
ATOM 690 N N . GLY A 1 88 ? -8.826 4.087 -7.200 1.00 86.69 8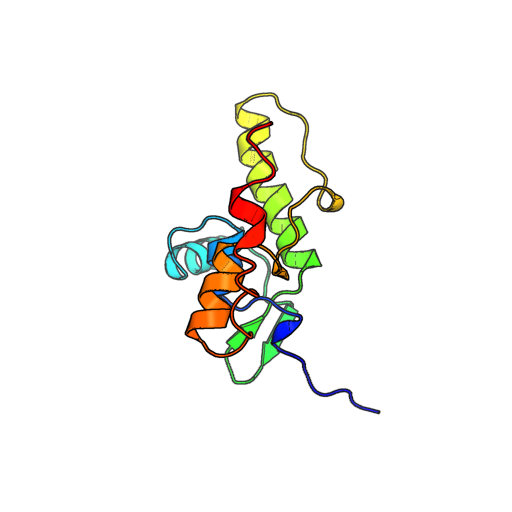8 GLY A N 1
ATOM 691 C CA . GLY A 1 88 ? -9.150 2.783 -6.615 1.00 86.69 88 GLY A CA 1
ATOM 692 C C . GLY A 1 88 ? -9.334 2.844 -5.094 1.00 86.69 88 GLY A C 1
ATOM 693 O O . GLY A 1 88 ? -10.255 2.235 -4.561 1.00 86.69 88 GLY A O 1
ATOM 694 N N . VAL A 1 89 ? -8.506 3.634 -4.405 1.00 89.88 89 VAL A N 1
ATOM 695 C CA . VAL A 1 89 ? -8.564 3.807 -2.943 1.00 89.88 89 VAL A CA 1
ATOM 696 C C . VAL A 1 89 ? -9.819 4.576 -2.546 1.00 89.88 89 VAL A C 1
ATOM 698 O O . VAL A 1 89 ? -10.538 4.161 -1.641 1.00 89.88 89 VAL A O 1
ATOM 701 N N . THR A 1 90 ? -10.129 5.668 -3.247 1.00 89.12 90 THR A N 1
ATOM 702 C CA . THR A 1 90 ? -11.329 6.468 -2.965 1.00 89.12 90 THR A CA 1
ATOM 703 C C . THR A 1 90 ? -12.613 5.676 -3.205 1.00 89.12 90 THR A C 1
ATOM 705 O O . THR A 1 90 ? -13.554 5.793 -2.421 1.00 89.12 90 THR A O 1
ATOM 708 N N . LEU A 1 91 ? -12.650 4.821 -4.233 1.00 87.12 91 LEU A N 1
ATOM 709 C CA . LEU A 1 91 ? -13.784 3.932 -4.488 1.00 87.12 91 LEU A CA 1
ATOM 710 C C . LEU A 1 91 ? -13.983 2.905 -3.361 1.00 87.12 91 LEU A C 1
ATOM 712 O O . LEU A 1 91 ? -15.111 2.703 -2.916 1.00 87.12 91 LEU A O 1
ATOM 716 N N . ILE A 1 92 ? -12.903 2.281 -2.877 1.00 90.06 92 ILE A N 1
ATOM 717 C CA . ILE A 1 92 ? -12.957 1.335 -1.748 1.00 90.06 92 ILE A CA 1
ATOM 718 C C . ILE A 1 92 ? -13.490 2.036 -0.496 1.00 90.06 92 ILE A C 1
ATOM 720 O O . ILE A 1 92 ? -14.446 1.566 0.120 1.00 90.06 92 ILE A O 1
ATOM 724 N N . ARG A 1 93 ? -12.944 3.210 -0.164 1.00 91.06 93 ARG A N 1
ATOM 725 C CA . ARG A 1 93 ? -13.366 3.992 1.009 1.00 91.06 93 ARG A CA 1
ATOM 726 C C . ARG A 1 93 ? -14.824 4.405 0.965 1.00 91.06 93 ARG A C 1
ATOM 728 O O . ARG A 1 93 ? -15.488 4.389 2.000 1.00 91.06 93 ARG A O 1
ATOM 735 N N . TRP A 1 94 ? -15.317 4.774 -0.214 1.00 87.25 94 TRP A N 1
ATOM 736 C CA . TRP A 1 94 ? -16.730 5.070 -0.404 1.00 87.25 94 TRP A CA 1
ATOM 737 C C . TRP A 1 94 ? -17.589 3.830 -0.123 1.00 87.25 94 TRP A C 1
ATOM 739 O O . TRP A 1 94 ? -18.529 3.912 0.666 1.00 87.25 94 TRP A O 1
ATOM 749 N N . ASN A 1 95 ? -17.235 2.669 -0.679 1.00 87.56 95 ASN A N 1
ATOM 750 C CA . ASN A 1 95 ? -17.972 1.424 -0.440 1.00 87.56 95 ASN A CA 1
ATOM 751 C C . ASN A 1 95 ? -17.954 0.988 1.039 1.00 87.56 95 ASN A C 1
ATOM 753 O O . ASN A 1 95 ? -18.932 0.412 1.513 1.00 87.56 95 ASN A O 1
ATOM 757 N N . GLU A 1 96 ? -16.884 1.293 1.780 1.00 87.81 96 GLU A N 1
ATOM 758 C CA . GLU A 1 96 ? -16.786 1.059 3.231 1.00 87.81 96 GLU A CA 1
ATOM 759 C C . GLU A 1 96 ? -17.485 2.141 4.088 1.00 87.81 96 GLU A C 1
ATOM 761 O O . GLU A 1 96 ? -17.514 2.027 5.313 1.00 87.81 96 GLU A O 1
ATOM 766 N N . GLY A 1 97 ? -18.025 3.211 3.489 1.00 85.06 97 GLY A N 1
ATOM 767 C CA . GLY A 1 97 ? -18.633 4.332 4.220 1.00 85.06 97 GLY A CA 1
ATOM 768 C C . GLY A 1 97 ? -17.631 5.193 5.003 1.00 85.06 97 GLY A C 1
ATOM 769 O O . GLY A 1 97 ? -18.014 5.906 5.928 1.00 85.06 97 GLY A O 1
ATOM 770 N N . ARG A 1 98 ? -16.340 5.123 4.658 1.00 81.94 98 ARG A N 1
ATOM 771 C CA . ARG A 1 98 ? -15.238 5.830 5.341 1.00 81.94 98 ARG A CA 1
ATOM 772 C C . ARG A 1 98 ? -14.936 7.210 4.767 1.00 81.94 98 ARG A C 1
ATOM 774 O O . ARG A 1 98 ? -14.140 7.951 5.346 1.00 81.94 98 ARG A O 1
ATOM 781 N N . GLN A 1 99 ? -15.539 7.543 3.632 1.00 72.12 99 GLN A N 1
ATOM 782 C CA . GLN A 1 99 ? -15.363 8.815 2.950 1.00 72.12 99 GLN A CA 1
ATOM 783 C C . GLN A 1 99 ? -16.708 9.289 2.403 1.00 72.12 99 GLN A C 1
ATOM 785 O O . GLN A 1 99 ? -17.486 8.483 1.888 1.00 72.12 99 GLN A O 1
ATOM 790 N N . ASP A 1 100 ? -16.967 10.594 2.509 1.00 58.19 100 ASP A N 1
ATOM 791 C CA . ASP A 1 100 ? -18.089 11.211 1.810 1.00 58.19 100 ASP A CA 1
ATOM 792 C C . ASP A 1 100 ? -17.917 11.004 0.298 1.00 58.19 100 ASP A C 1
ATOM 794 O O . ASP A 1 100 ? -16.780 11.039 -0.197 1.00 58.19 100 ASP A O 1
ATOM 798 N N . PRO A 1 101 ? -19.011 10.778 -0.453 1.00 52.66 101 PRO A N 1
ATOM 799 C CA . PRO A 1 101 ? -18.924 10.656 -1.899 1.00 52.66 101 PRO A CA 1
ATOM 800 C C . PRO A 1 101 ? -18.186 11.881 -2.453 1.00 52.66 101 PRO A C 1
ATOM 802 O O . PRO A 1 101 ? -18.391 12.991 -1.944 1.00 52.66 101 PRO A O 1
ATOM 805 N N . PRO A 1 102 ? -17.322 11.716 -3.476 1.00 55.78 102 PRO A N 1
ATOM 806 C CA . PRO A 1 102 ? -16.716 12.869 -4.121 1.00 55.78 102 PRO A CA 1
ATOM 807 C C . PRO A 1 102 ? -17.844 13.829 -4.490 1.00 55.78 102 PRO A C 1
ATOM 809 O O . PRO A 1 102 ? -18.850 13.394 -5.056 1.00 55.78 102 PRO A O 1
ATOM 812 N N . ALA A 1 103 ? -17.712 15.102 -4.104 1.00 50.38 103 ALA A N 1
ATOM 813 C CA . ALA A 1 103 ? -18.699 16.110 -4.451 1.00 50.38 103 ALA A CA 1
ATOM 814 C C . ALA A 1 103 ? -18.870 16.062 -5.971 1.00 50.38 103 ALA A C 1
ATOM 816 O O . ALA A 1 103 ? -17.958 16.403 -6.721 1.00 50.38 103 ALA A O 1
ATOM 817 N N . TYR A 1 104 ? -20.009 15.541 -6.421 1.00 46.41 104 TYR A N 1
ATOM 818 C CA . TYR A 1 104 ? -20.350 15.548 -7.826 1.00 46.41 104 TYR A CA 1
ATOM 819 C C . TYR A 1 104 ? -20.621 17.004 -8.180 1.00 46.41 104 TYR A C 1
ATOM 821 O O . TYR A 1 104 ? -21.693 17.523 -7.871 1.00 46.41 104 TYR A O 1
ATOM 829 N N . ASP A 1 105 ? -19.629 17.672 -8.766 1.00 51.44 105 ASP A N 1
ATOM 830 C CA . ASP A 1 105 ? -19.826 18.976 -9.375 1.00 51.44 105 ASP A CA 1
ATOM 831 C C . ASP A 1 105 ? -20.210 18.768 -10.851 1.00 51.44 105 ASP A C 1
ATOM 833 O O . ASP A 1 105 ? -19.353 18.462 -11.687 1.00 51.44 105 ASP A O 1
ATOM 837 N N . PRO A 1 106 ? -21.498 18.904 -11.216 1.00 54.88 106 PRO A N 1
ATOM 838 C CA . PRO A 1 106 ? -21.929 18.790 -12.605 1.00 54.88 106 PRO A CA 1
ATOM 839 C C . PRO A 1 106 ? -21.307 19.852 -13.529 1.00 54.88 106 PRO A C 1
ATOM 841 O O . PRO A 1 106 ? -21.431 19.721 -14.750 1.00 54.88 106 PRO A O 1
ATOM 844 N N . SER A 1 107 ? -20.645 20.890 -12.998 1.00 55.00 107 SER A N 1
ATOM 845 C CA . SER A 1 107 ? -20.025 21.950 -13.799 1.00 55.00 107 SER A CA 1
ATOM 846 C C . SER A 1 107 ? -18.700 21.548 -14.469 1.00 55.00 107 SER A C 1
ATOM 848 O O . SER A 1 107 ? -18.333 22.147 -15.483 1.00 55.00 107 SER A O 1
ATOM 850 N N . ASP A 1 108 ? -18.043 20.468 -14.025 1.00 53.41 108 ASP A N 1
ATOM 851 C CA . ASP A 1 108 ? -16.796 19.971 -14.637 1.00 53.41 108 ASP A CA 1
ATOM 852 C C . ASP A 1 108 ? -17.001 19.294 -16.006 1.00 53.41 108 ASP A C 1
ATOM 854 O O . ASP A 1 108 ? -16.048 19.064 -16.752 1.00 53.41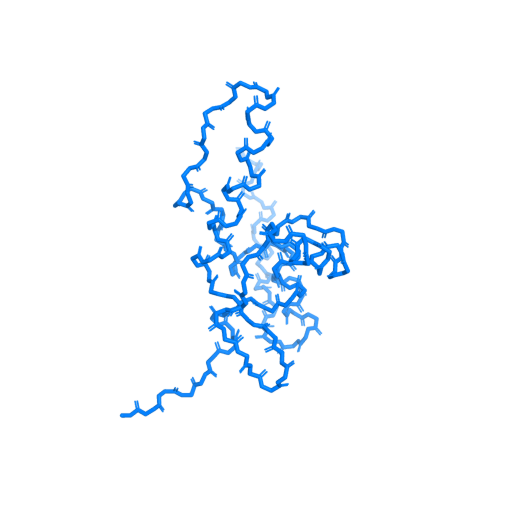 108 ASP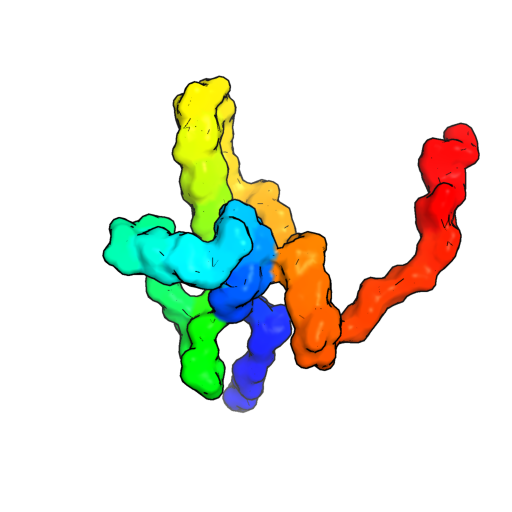 A O 1
ATOM 858 N N . ARG A 1 109 ? -18.252 19.034 -16.414 1.00 52.16 109 ARG A N 1
ATOM 859 C CA . ARG A 1 109 ? -18.562 18.483 -17.746 1.00 52.16 109 ARG A CA 1
ATOM 860 C C . ARG A 1 109 ? -18.296 19.448 -18.906 1.00 52.16 109 ARG A C 1
ATOM 862 O O . ARG A 1 109 ? -18.228 18.992 -20.044 1.00 52.16 109 ARG A O 1
ATOM 869 N N . PHE A 1 110 ? -18.156 20.749 -18.645 1.00 51.09 110 PHE A N 1
ATOM 870 C CA . PHE A 1 110 ? -18.147 21.773 -19.699 1.00 51.09 110 PHE A CA 1
ATOM 871 C C . PHE A 1 110 ? -16.828 22.541 -19.853 1.00 51.09 110 PHE A C 1
ATOM 873 O O . PHE A 1 110 ? -16.727 23.382 -20.740 1.00 51.09 110 PHE A O 1
ATOM 880 N N . ARG A 1 111 ? -15.784 22.251 -19.063 1.00 46.88 111 ARG A N 1
ATOM 881 C CA . ARG A 1 111 ? -14.498 22.977 -19.159 1.00 46.88 111 ARG A CA 1
ATOM 882 C C . ARG A 1 111 ? -13.531 22.482 -20.243 1.00 46.88 111 ARG A C 1
ATOM 884 O O . ARG A 1 111 ? -12.477 23.080 -20.411 1.00 46.88 111 ARG A O 1
ATOM 891 N N . GLY A 1 112 ? -13.878 21.430 -20.988 1.00 42.56 112 GLY A N 1
ATOM 892 C CA . GLY A 1 112 ? -13.021 20.853 -22.037 1.00 42.56 112 GLY A CA 1
ATOM 893 C C . GLY A 1 112 ? -13.443 21.130 -23.485 1.00 42.56 112 GLY A C 1
ATOM 894 O O . GLY A 1 112 ? -12.796 20.619 -24.391 1.00 42.56 112 GLY A O 1
ATOM 895 N N . TRP A 1 113 ? -14.526 21.879 -23.715 1.00 42.47 113 TRP A N 1
ATOM 896 C CA . TRP A 1 113 ? -15.036 22.190 -25.058 1.00 42.47 113 TRP A CA 1
ATOM 897 C C . TRP A 1 113 ? -15.371 23.679 -25.172 1.00 42.47 113 TRP A C 1
ATOM 899 O O . TRP A 1 113 ? -16.543 24.051 -25.176 1.00 42.47 113 TRP A O 1
ATOM 909 N N . VAL A 1 114 ? -14.339 24.521 -25.252 1.00 38.06 114 VAL A N 1
ATOM 910 C CA . VAL A 1 114 ? -14.391 25.838 -25.911 1.00 38.06 114 VAL A CA 1
ATOM 911 C C . VAL A 1 114 ? -13.069 26.056 -26.629 1.00 38.06 114 VAL A C 1
ATOM 913 O O . VAL A 1 114 ? -12.024 25.842 -25.976 1.00 38.06 114 VAL A O 1
#

Foldseek 3Di:
DDDPDDQLQWAWLQLLCVLLVHPGSVSVVVCVVVVLADFAPDADPNTGTHGQLSSLVSSQVSVCVVCVVVVHDRDDSVNRPRSSPPPSNLVVCVVVVNDDDDPPDVVVVPPPDD

Secondary structure (DSSP, 8-state):
--PPP-GGGSEEHHHHHHHTT-SSHHHHHHHHHTTSSPPPSEEETTEEEE-HHHHHHHHHHHHHHHHHHHTPPPPPGGGS--GGG-HHHHHHHHHTT-S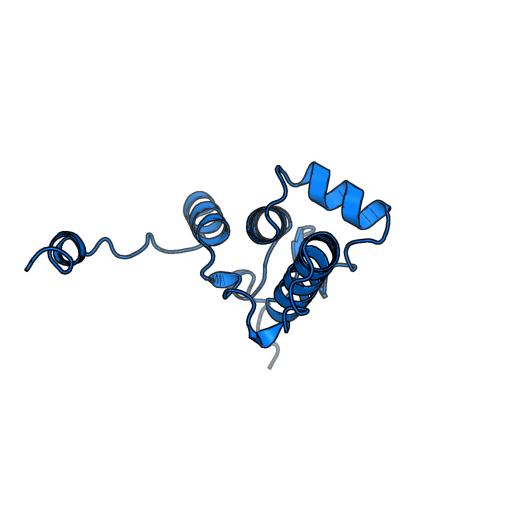PPP---GGGGGTT--

Nearest PDB structures (foldseek):
  4wls-assembly1_B  TM=4.971E-01  e=3.410E-02  Escherichia coli DH5[alpha]
  3d6y-assembly1_A  TM=5.350E-01  e=1.632E-01  Bacillus subtilis
  3d71-assembly1_A-2  TM=5.008E-01  e=1.283E-01  Bacillus subtilis
  6jni-assembly3_E  TM=5.758E-01  e=2.342E-01  Pseudomonas putida